Protein AF-A0A7W0IXG4-F1 (afdb_monomer_lite)

Sequence (70 aa):
MTINLQNMTTKEKLMTMELLWDDLCKNQINFASPGWHEKVLIGREKAVADGKDEFEDWEDAKNEILNRIK

Secondary structure (DSSP, 8-state):
----GGGS-HHHHHHHHHHHHHHHHHS--S-PPPHHHHHHHHHHHHHHHTTSS----HHHHHHHHHHHH-

Foldseek 3Di:
DDDPPVPDDPVRVVVVVVVVVVVCVVPVDPDDDPPVVVVVVVVVVVCVVVVNDDDDDPVVVVVVVVVVVD

Structure (mmCIF, N/CA/C/O backbone):
data_AF-A0A7W0IXG4-F1
#
_entry.id   AF-A0A7W0IXG4-F1
#
loop_
_atom_site.group_PDB
_atom_site.id
_atom_site.type_symbol
_atom_site.label_atom_id
_atom_site.label_alt_id
_atom_site.label_comp_id
_atom_site.label_asym_id
_atom_site.label_entity_id
_atom_site.label_seq_id
_atom_site.pdbx_PDB_ins_code
_atom_site.Cartn_x
_atom_site.Cartn_y
_atom_site.Cartn_z
_atom_site.occupancy
_atom_site.B_iso_or_equiv
_atom_site.auth_seq_id
_atom_site.auth_comp_id
_atom_site.auth_asym_id
_atom_site.auth_atom_id
_atom_site.pdbx_PDB_model_num
ATOM 1 N N . MET A 1 1 ? 23.129 12.498 -12.397 1.00 55.50 1 MET A N 1
ATOM 2 C CA . MET A 1 1 ? 23.187 13.082 -11.039 1.00 55.50 1 MET A CA 1
ATOM 3 C C . MET A 1 1 ? 22.873 11.981 -10.048 1.00 55.50 1 MET A C 1
ATOM 5 O O . MET A 1 1 ? 21.924 11.247 -10.287 1.00 55.50 1 MET A O 1
ATOM 9 N N . THR A 1 2 ? 23.669 11.833 -8.993 1.00 78.31 2 THR A N 1
ATOM 10 C CA . THR A 1 2 ? 23.477 10.777 -7.989 1.00 78.31 2 THR A CA 1
ATOM 11 C C . THR A 1 2 ? 22.864 11.401 -6.745 1.00 78.31 2 THR A C 1
ATOM 13 O O . THR A 1 2 ? 23.450 12.318 -6.173 1.00 78.31 2 THR A O 1
ATOM 16 N N . ILE A 1 3 ? 21.688 10.931 -6.331 1.00 82.75 3 ILE A N 1
ATOM 17 C CA . ILE A 1 3 ? 21.068 11.374 -5.079 1.00 82.75 3 ILE A CA 1
ATOM 18 C C . ILE A 1 3 ? 21.769 10.641 -3.932 1.00 82.75 3 ILE A C 1
ATOM 20 O O . ILE A 1 3 ? 21.694 9.416 -3.840 1.00 82.75 3 ILE A O 1
ATOM 24 N N . ASN A 1 4 ? 22.466 11.371 -3.058 1.00 90.62 4 ASN A N 1
ATOM 25 C CA . ASN A 1 4 ? 23.073 10.775 -1.870 1.00 90.62 4 ASN A CA 1
ATOM 26 C C . ASN A 1 4 ? 22.041 10.667 -0.740 1.00 90.62 4 ASN A C 1
ATOM 28 O O . ASN A 1 4 ? 21.915 11.556 0.101 1.00 90.62 4 ASN A O 1
ATOM 32 N N . LEU A 1 5 ? 21.329 9.541 -0.714 1.00 91.94 5 LEU A N 1
ATOM 33 C CA . LEU A 1 5 ? 20.319 9.248 0.301 1.00 91.94 5 LEU A CA 1
ATOM 34 C C . LEU A 1 5 ? 20.901 9.165 1.720 1.00 91.94 5 LEU A C 1
ATOM 36 O O . LEU A 1 5 ? 20.168 9.378 2.679 1.00 91.94 5 LEU A O 1
ATOM 40 N N . GLN A 1 6 ? 22.191 8.860 1.894 1.00 93.81 6 GLN A N 1
ATOM 41 C CA . GLN A 1 6 ? 22.771 8.713 3.236 1.00 93.81 6 GLN A CA 1
ATOM 42 C C . GLN A 1 6 ? 22.860 10.044 3.985 1.00 93.81 6 GLN A C 1
ATOM 44 O O . GLN A 1 6 ? 22.771 10.060 5.208 1.00 93.81 6 GLN A O 1
ATOM 49 N N . ASN A 1 7 ? 22.951 11.156 3.256 1.00 94.62 7 ASN A N 1
ATOM 50 C CA . ASN A 1 7 ? 23.032 12.490 3.847 1.00 94.62 7 ASN A CA 1
ATOM 51 C C . ASN A 1 7 ? 21.654 13.118 4.113 1.00 94.62 7 ASN A C 1
ATOM 53 O O . ASN A 1 7 ? 21.587 14.202 4.682 1.00 94.62 7 ASN A O 1
ATOM 57 N N . MET A 1 8 ? 20.568 12.463 3.695 1.00 95.56 8 MET A N 1
ATOM 58 C CA . MET A 1 8 ? 19.209 12.955 3.899 1.00 95.56 8 MET A CA 1
ATOM 59 C C . MET A 1 8 ? 18.660 12.517 5.255 1.00 95.56 8 MET A C 1
ATOM 61 O O . MET A 1 8 ? 18.713 11.338 5.626 1.00 95.56 8 MET A O 1
ATOM 65 N N . THR A 1 9 ? 18.025 13.454 5.947 1.00 97.25 9 THR A N 1
ATOM 66 C CA . THR A 1 9 ? 17.112 13.163 7.052 1.00 97.25 9 THR A CA 1
ATOM 67 C C . THR A 1 9 ? 15.944 12.295 6.574 1.00 97.25 9 THR A C 1
ATOM 69 O O . THR A 1 9 ? 15.600 12.259 5.389 1.00 97.25 9 THR A O 1
ATOM 72 N N . THR A 1 10 ? 15.267 11.613 7.500 1.00 97.19 10 THR A N 1
ATOM 73 C CA . THR A 1 10 ? 14.058 10.837 7.175 1.00 97.19 10 THR A CA 1
ATOM 74 C C . THR A 1 10 ? 12.993 11.697 6.491 1.00 97.19 10 THR A C 1
ATOM 76 O O . THR A 1 10 ? 12.381 11.253 5.525 1.00 97.19 10 THR A O 1
ATOM 79 N N . LYS A 1 11 ? 12.816 12.950 6.935 1.00 97.38 11 LYS A N 1
ATOM 80 C CA . LYS A 1 11 ? 11.869 13.895 6.327 1.00 97.38 11 LYS A CA 1
ATOM 81 C C . LYS A 1 11 ? 12.208 14.164 4.858 1.00 97.38 11 LYS A C 1
ATOM 83 O O . LYS A 1 11 ? 11.324 14.100 4.013 1.00 97.38 11 LYS A O 1
ATOM 88 N N . GLU A 1 12 ? 13.475 14.426 4.551 1.00 96.31 12 GLU A N 1
ATOM 89 C CA . GLU A 1 12 ? 13.926 14.692 3.178 1.00 96.31 12 GLU A CA 1
ATOM 90 C C . GLU A 1 12 ? 13.779 13.467 2.276 1.00 96.31 12 GLU A C 1
ATOM 92 O O . GLU A 1 12 ? 13.375 13.606 1.122 1.00 96.31 12 GLU A O 1
ATOM 97 N N . LYS A 1 13 ? 14.032 12.261 2.799 1.00 96.38 13 LYS A N 1
ATOM 98 C CA . LYS A 1 13 ? 13.795 11.012 2.061 1.00 96.38 13 LYS A CA 1
ATOM 99 C C . LYS A 1 13 ? 12.325 10.844 1.699 1.00 96.38 13 LYS A C 1
ATOM 101 O O . LYS A 1 13 ? 12.022 10.563 0.545 1.00 96.38 13 LYS A O 1
ATOM 106 N N . LEU A 1 14 ? 11.428 11.050 2.665 1.00 96.81 14 LEU A N 1
ATOM 107 C CA . LEU A 1 14 ? 9.985 10.953 2.438 1.00 96.81 14 LEU A CA 1
ATOM 108 C C . LEU A 1 14 ? 9.522 11.991 1.414 1.00 96.81 14 LEU A C 1
ATOM 110 O O . LEU A 1 14 ? 8.868 11.633 0.446 1.00 96.81 14 LEU A O 1
ATOM 114 N N . MET A 1 15 ? 9.943 13.251 1.552 1.00 95.94 15 MET A N 1
ATOM 115 C CA . MET A 1 15 ? 9.617 14.289 0.567 1.00 95.94 15 MET A CA 1
ATOM 116 C C . MET A 1 15 ? 10.148 13.956 -0.830 1.00 95.94 15 MET A C 1
ATOM 118 O O . MET A 1 15 ? 9.457 14.175 -1.818 1.00 95.94 15 MET A O 1
ATOM 122 N N . THR A 1 16 ? 11.360 13.409 -0.923 1.00 94.88 16 THR A N 1
ATOM 123 C CA . THR A 1 16 ? 11.936 12.984 -2.206 1.00 94.88 16 THR A CA 1
ATOM 124 C C . THR A 1 16 ? 11.118 11.851 -2.822 1.00 94.88 16 THR A C 1
ATOM 126 O O . THR A 1 16 ? 10.863 11.873 -4.021 1.00 94.88 16 THR A O 1
ATOM 129 N N . MET A 1 17 ? 10.673 10.884 -2.015 1.00 95.12 17 MET A N 1
ATOM 130 C CA . MET A 1 17 ? 9.809 9.792 -2.464 1.00 95.12 17 MET A CA 1
ATOM 131 C C . MET A 1 17 ? 8.476 10.314 -3.013 1.00 95.12 17 MET A C 1
ATOM 133 O O . MET A 1 17 ? 8.086 9.902 -4.099 1.00 95.12 17 MET A O 1
ATOM 137 N N . GLU A 1 18 ? 7.831 11.257 -2.321 1.00 95.38 18 GLU A N 1
ATOM 138 C CA . GLU A 1 18 ? 6.577 11.877 -2.775 1.00 95.38 18 GLU A CA 1
ATOM 139 C C . GLU A 1 18 ? 6.752 12.650 -4.087 1.00 95.38 18 GLU A C 1
ATOM 141 O O . GLU A 1 18 ? 5.946 12.511 -5.001 1.00 95.38 18 GLU A O 1
ATOM 146 N N . LEU A 1 19 ? 7.833 13.427 -4.219 1.00 93.69 19 LEU A N 1
ATOM 147 C CA . LEU A 1 19 ? 8.123 14.166 -5.452 1.00 93.69 19 LEU A CA 1
ATOM 148 C C . LEU A 1 19 ? 8.366 13.230 -6.638 1.00 93.69 19 LEU A C 1
ATOM 150 O O . LEU A 1 19 ? 7.886 13.492 -7.738 1.00 93.69 19 LEU A O 1
ATOM 154 N N . LEU A 1 20 ? 9.105 12.139 -6.416 1.00 91.19 20 LEU A N 1
ATOM 155 C CA . LEU A 1 20 ? 9.320 11.117 -7.438 1.00 91.19 20 LEU A CA 1
ATOM 156 C C . LEU A 1 20 ? 8.005 10.432 -7.817 1.00 91.19 20 LEU A C 1
ATOM 158 O O . LEU A 1 20 ? 7.749 10.210 -8.995 1.00 91.19 20 LEU A O 1
ATOM 162 N N . TRP A 1 21 ? 7.174 10.105 -6.828 1.00 91.81 21 TRP A N 1
ATOM 163 C CA . TRP A 1 21 ? 5.887 9.461 -7.051 1.00 91.81 21 TRP A CA 1
ATOM 164 C C . TRP A 1 21 ? 4.930 10.347 -7.859 1.00 91.81 21 TRP A C 1
ATOM 166 O O . TRP A 1 21 ? 4.373 9.897 -8.857 1.00 91.81 21 TRP A O 1
ATOM 176 N N . ASP A 1 22 ? 4.800 11.620 -7.487 1.00 90.62 22 ASP A N 1
ATOM 177 C CA . ASP A 1 22 ? 3.971 12.603 -8.193 1.00 90.62 22 ASP A CA 1
ATOM 178 C C . ASP A 1 22 ? 4.420 12.801 -9.655 1.00 90.62 22 ASP A C 1
ATOM 180 O O . ASP A 1 22 ? 3.588 12.832 -10.564 1.00 90.62 22 ASP A O 1
ATOM 184 N N . ASP A 1 23 ? 5.731 12.858 -9.914 1.00 89.56 23 ASP A N 1
ATOM 185 C CA . ASP A 1 23 ? 6.268 12.955 -11.279 1.00 89.56 23 ASP A CA 1
ATOM 186 C C . ASP A 1 23 ? 5.964 11.704 -12.128 1.00 89.56 23 ASP A C 1
ATOM 188 O O . ASP A 1 23 ? 5.524 11.818 -13.278 1.00 89.56 23 ASP A O 1
ATOM 192 N N . LEU A 1 24 ? 6.112 10.509 -11.542 1.00 86.25 24 LEU A N 1
ATOM 193 C CA . LEU A 1 24 ? 5.761 9.238 -12.187 1.00 86.25 24 LEU A CA 1
ATOM 194 C C . LEU A 1 24 ? 4.260 9.132 -12.488 1.00 86.25 24 LEU A C 1
ATOM 196 O O . LEU A 1 24 ? 3.879 8.555 -13.504 1.00 86.25 24 LEU A O 1
ATOM 200 N N . CYS A 1 25 ? 3.394 9.687 -11.638 1.00 85.56 25 CYS A N 1
ATOM 201 C CA . CYS A 1 25 ? 1.951 9.699 -11.883 1.00 85.56 25 CYS A CA 1
ATOM 202 C C . CYS A 1 25 ? 1.549 10.656 -13.015 1.00 85.56 25 CYS A C 1
ATOM 204 O O . CYS A 1 25 ? 0.616 10.359 -13.763 1.00 85.56 25 CYS A O 1
ATOM 206 N N . LYS A 1 26 ? 2.238 11.796 -13.150 1.00 84.06 26 LYS A N 1
ATOM 207 C CA . LYS A 1 26 ? 1.970 12.801 -14.196 1.00 84.06 26 LYS A CA 1
ATOM 208 C C . LYS A 1 26 ? 2.373 12.319 -15.578 1.00 84.06 26 LYS A C 1
ATOM 210 O O . LYS A 1 26 ? 1.657 12.544 -16.552 1.00 84.06 26 LYS A O 1
ATOM 215 N N . ASN A 1 27 ? 3.507 11.639 -15.655 1.00 69.25 27 ASN A N 1
ATOM 216 C CA . ASN A 1 27 ? 3.972 11.013 -16.873 1.00 69.25 27 ASN A CA 1
ATOM 217 C C . ASN A 1 27 ? 3.606 9.533 -16.791 1.00 69.25 27 ASN A C 1
ATOM 219 O O . ASN A 1 27 ? 4.449 8.731 -16.398 1.00 69.25 27 ASN A O 1
ATOM 223 N N . GLN A 1 28 ? 2.374 9.166 -17.183 1.00 64.31 28 GLN A N 1
ATOM 224 C CA . GLN A 1 28 ? 2.023 7.775 -17.517 1.00 64.31 28 GLN A CA 1
ATOM 225 C C . GLN A 1 28 ? 2.859 7.331 -18.732 1.00 64.31 28 GLN A C 1
ATOM 227 O O . GLN A 1 28 ? 2.380 7.166 -19.850 1.00 64.31 28 GLN A O 1
ATOM 232 N N . ILE A 1 29 ? 4.166 7.202 -18.516 1.00 59.44 29 ILE A N 1
ATOM 233 C CA . ILE A 1 29 ? 5.115 6.526 -19.379 1.00 59.44 29 ILE A CA 1
ATOM 234 C C . ILE A 1 29 ? 4.541 5.130 -19.580 1.00 59.44 29 ILE A C 1
ATOM 236 O O . ILE A 1 29 ? 3.968 4.583 -18.641 1.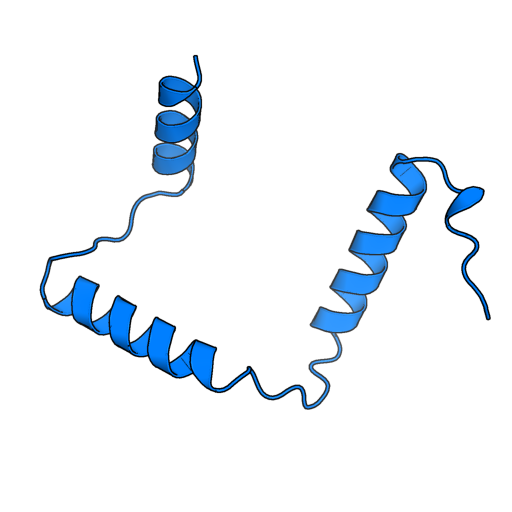00 59.44 29 ILE A O 1
ATOM 240 N N . ASN A 1 30 ? 4.682 4.594 -20.795 1.00 67.56 30 ASN A N 1
ATOM 241 C CA . ASN A 1 30 ? 4.248 3.275 -21.277 1.00 67.56 30 ASN A CA 1
ATOM 242 C C . ASN A 1 30 ? 4.699 2.095 -20.386 1.00 67.56 30 ASN A C 1
ATOM 244 O O . ASN A 1 30 ? 5.429 1.204 -20.819 1.00 67.56 30 ASN A O 1
ATOM 248 N N . PHE A 1 31 ? 4.290 2.077 -19.127 1.00 74.38 31 PHE A N 1
ATOM 249 C CA . PHE A 1 31 ? 4.547 1.026 -18.177 1.00 74.38 31 PHE A CA 1
ATOM 250 C C . PHE A 1 31 ? 3.316 0.141 -18.179 1.00 74.38 31 PHE A C 1
ATOM 252 O O . PHE A 1 31 ? 2.305 0.424 -17.535 1.00 74.38 31 PHE A O 1
ATOM 259 N N . ALA A 1 32 ? 3.392 -0.923 -18.974 1.00 81.00 32 ALA A N 1
ATOM 260 C CA . ALA A 1 32 ? 2.383 -1.959 -18.931 1.00 81.00 32 ALA A CA 1
ATOM 261 C C . ALA A 1 32 ? 2.359 -2.542 -17.516 1.00 81.00 32 ALA A C 1
ATOM 263 O O . ALA A 1 32 ? 3.392 -2.971 -16.992 1.00 81.00 32 ALA A O 1
ATOM 264 N N . SER A 1 33 ? 1.174 -2.561 -16.905 1.00 84.38 33 SER A N 1
ATOM 265 C CA . SER A 1 33 ? 0.988 -3.273 -15.645 1.00 84.38 33 SER A CA 1
ATOM 266 C C . SER A 1 33 ? 1.453 -4.724 -15.819 1.00 84.38 33 SER A C 1
ATOM 268 O O . SER A 1 33 ? 1.150 -5.338 -16.848 1.00 84.38 33 SER A O 1
ATOM 270 N N . PRO A 1 34 ? 2.185 -5.299 -14.851 1.00 90.88 34 PRO A N 1
ATOM 271 C CA . PRO A 1 34 ? 2.561 -6.703 -14.901 1.00 90.88 34 PRO A CA 1
ATOM 272 C C . PRO A 1 34 ? 1.332 -7.591 -15.132 1.00 90.88 34 PRO A C 1
ATOM 274 O O . PRO A 1 34 ? 0.303 -7.397 -14.491 1.00 90.88 34 PRO A O 1
ATOM 277 N N . GLY A 1 35 ? 1.437 -8.616 -15.982 1.00 92.25 35 GLY A N 1
ATOM 278 C CA . GLY A 1 35 ? 0.283 -9.455 -16.355 1.00 92.25 35 GLY A CA 1
ATOM 279 C C . GLY A 1 35 ? -0.385 -10.212 -15.195 1.00 92.25 35 GLY A C 1
ATOM 280 O O . GLY A 1 35 ? -1.480 -10.746 -15.345 1.00 92.25 35 GLY A O 1
ATOM 281 N N . TRP A 1 36 ? 0.240 -10.271 -14.017 1.00 95.94 36 TRP A N 1
ATOM 282 C CA . TRP A 1 36 ? -0.410 -10.809 -12.822 1.00 95.94 36 TRP A CA 1
ATOM 283 C C . TRP A 1 36 ? -1.450 -9.847 -12.223 1.00 95.94 36 TRP A C 1
ATOM 285 O O . TRP A 1 36 ? -2.379 -10.324 -11.577 1.00 95.94 36 TRP A O 1
ATOM 295 N N . HIS A 1 37 ? -1.344 -8.533 -12.466 1.00 94.31 37 HIS A N 1
ATOM 296 C CA . HIS A 1 37 ? -2.311 -7.537 -11.983 1.00 94.31 37 HIS A CA 1
ATOM 297 C C . HIS A 1 37 ? -3.708 -7.831 -12.529 1.00 94.31 37 HIS A C 1
ATOM 299 O O . HIS A 1 37 ? -4.665 -7.881 -11.765 1.00 94.31 37 HIS A O 1
ATOM 305 N N . GLU A 1 38 ? -3.811 -8.093 -13.834 1.00 94.44 38 GLU A N 1
ATOM 306 C CA . GLU A 1 38 ? -5.070 -8.446 -14.495 1.00 94.44 38 GLU A CA 1
ATOM 307 C C . GLU A 1 38 ? -5.695 -9.699 -13.871 1.00 94.44 38 GLU A C 1
ATOM 309 O O . GLU A 1 38 ? -6.869 -9.703 -13.515 1.00 94.44 38 GLU A O 1
ATOM 314 N N . LYS A 1 39 ? -4.896 -10.750 -13.657 1.00 96.94 39 LYS A N 1
ATOM 315 C CA . LYS A 1 39 ? -5.380 -11.998 -13.047 1.00 96.94 39 LYS A CA 1
ATOM 316 C C . LYS A 1 39 ? -5.939 -11.775 -11.642 1.00 96.94 39 LYS A C 1
ATOM 318 O O . LYS A 1 39 ? -6.962 -12.361 -11.294 1.00 96.94 39 LYS A O 1
ATOM 323 N N . VAL A 1 40 ? -5.272 -10.944 -10.838 1.00 97.19 40 VAL A N 1
ATOM 324 C CA . VAL A 1 40 ? -5.737 -10.590 -9.490 1.00 97.19 40 VAL A CA 1
ATOM 325 C C . VAL A 1 40 ? -7.016 -9.762 -9.560 1.00 97.19 40 VAL A C 1
ATOM 327 O O . VAL A 1 40 ? -7.946 -10.043 -8.807 1.00 97.19 40 VAL A O 1
ATOM 330 N N . LEU A 1 41 ? -7.084 -8.784 -10.467 1.00 96.56 41 LEU A N 1
ATOM 331 C CA . LEU A 1 41 ? -8.264 -7.943 -10.653 1.00 96.56 41 LEU A CA 1
ATOM 332 C C . LEU A 1 41 ? -9.488 -8.784 -11.034 1.00 96.56 41 LEU A C 1
ATOM 334 O O . LEU A 1 41 ? -10.482 -8.742 -10.318 1.00 96.56 41 LEU A O 1
ATOM 338 N N . ILE A 1 42 ? -9.372 -9.631 -12.061 1.00 97.44 42 ILE A N 1
ATOM 339 C CA . ILE A 1 42 ? -10.445 -10.544 -12.492 1.00 97.44 42 ILE A CA 1
ATOM 340 C C . ILE A 1 42 ? -10.899 -11.444 -11.334 1.00 97.44 42 ILE A C 1
ATOM 342 O O . ILE A 1 42 ? -12.094 -11.666 -11.139 1.00 97.44 42 ILE A O 1
ATOM 346 N N . GLY A 1 43 ? -9.953 -11.970 -10.548 1.00 97.88 43 GLY A N 1
ATOM 347 C CA . GLY A 1 43 ? -10.265 -12.794 -9.381 1.00 97.88 43 GLY A CA 1
ATOM 348 C C . GLY A 1 43 ? -11.101 -12.050 -8.334 1.00 97.88 43 GLY A C 1
ATOM 349 O O . GLY A 1 43 ? -12.081 -12.605 -7.839 1.00 97.88 43 GLY A O 1
ATOM 350 N N . ARG A 1 44 ? -10.747 -10.793 -8.037 1.00 97.19 44 ARG A N 1
ATOM 351 C CA . ARG A 1 44 ? -11.466 -9.937 -7.078 1.00 97.19 44 ARG A CA 1
ATOM 352 C C . ARG A 1 44 ? -12.838 -9.520 -7.592 1.00 97.19 44 ARG A C 1
ATOM 354 O O . ARG A 1 44 ? -13.817 -9.637 -6.866 1.00 97.19 44 ARG A O 1
ATOM 361 N N . GLU A 1 45 ? -12.934 -9.111 -8.854 1.00 97.56 45 GLU A N 1
ATOM 362 C CA . GLU A 1 45 ? -14.215 -8.761 -9.483 1.00 97.56 45 GLU A CA 1
ATOM 363 C C . GLU A 1 45 ? -15.187 -9.943 -9.453 1.00 97.56 45 GLU A C 1
ATOM 365 O O . GLU A 1 45 ? -16.360 -9.783 -9.113 1.00 97.56 45 GLU A O 1
ATOM 370 N N . LYS A 1 46 ? -14.690 -11.156 -9.728 1.00 98.19 46 LYS A N 1
ATOM 371 C CA . LYS A 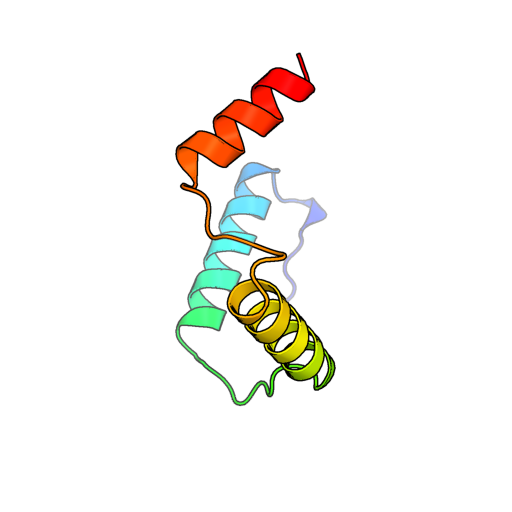1 46 ? -15.491 -12.373 -9.605 1.00 98.19 46 LYS A CA 1
ATOM 372 C C . LYS A 1 46 ? -15.912 -12.653 -8.162 1.00 98.19 46 LYS A C 1
ATOM 374 O O . LYS A 1 46 ? -17.046 -13.068 -7.951 1.00 98.19 46 LYS A O 1
ATOM 379 N N . ALA A 1 47 ? -15.031 -12.468 -7.182 1.00 98.12 47 ALA A N 1
ATOM 380 C CA . ALA A 1 47 ? -15.371 -12.689 -5.779 1.00 98.12 47 ALA A CA 1
ATOM 381 C C . ALA A 1 47 ? -16.483 -11.740 -5.309 1.00 98.12 47 ALA A C 1
ATOM 383 O O . ALA A 1 47 ? -17.424 -12.198 -4.663 1.00 98.12 47 ALA A O 1
ATOM 384 N N . VAL A 1 48 ? -16.437 -10.471 -5.723 1.00 97.81 48 VAL A N 1
ATOM 385 C CA . VAL A 1 48 ? -17.508 -9.498 -5.463 1.00 97.81 48 VAL A CA 1
ATOM 386 C C . VAL A 1 48 ? -18.810 -9.907 -6.155 1.00 97.81 48 VAL A C 1
ATOM 388 O O . VAL A 1 48 ? -19.863 -9.939 -5.524 1.00 97.81 48 VAL A O 1
ATOM 391 N N . ALA A 1 49 ? -18.753 -10.291 -7.435 1.00 97.25 49 ALA A N 1
ATOM 392 C CA . ALA A 1 49 ? -19.935 -10.739 -8.176 1.00 97.25 49 ALA A CA 1
ATOM 393 C C . ALA A 1 49 ? -20.565 -12.022 -7.595 1.00 97.25 49 ALA A C 1
ATOM 395 O O . ALA A 1 49 ? -21.784 -12.181 -7.622 1.00 97.25 49 ALA A O 1
ATOM 396 N N . ASP A 1 50 ? -19.742 -12.924 -7.054 1.00 97.81 50 ASP A N 1
ATOM 397 C CA . ASP A 1 50 ? -20.171 -14.151 -6.377 1.00 97.81 50 ASP A CA 1
ATOM 398 C C . ASP A 1 50 ? -20.636 -13.892 -4.918 1.00 97.81 50 ASP A C 1
ATOM 400 O O . ASP A 1 50 ? -21.034 -14.841 -4.240 1.00 97.81 50 ASP A O 1
ATOM 404 N N . GLY A 1 51 ? -20.557 -12.652 -4.412 1.00 97.12 51 GLY A N 1
ATOM 405 C CA . GLY A 1 51 ? -20.920 -12.278 -3.036 1.00 97.12 51 GLY A CA 1
ATOM 406 C C . GLY A 1 51 ? -19.959 -12.792 -1.957 1.00 97.12 51 GLY A C 1
ATOM 407 O O . GLY A 1 51 ? -20.354 -12.948 -0.804 1.00 97.12 51 GLY A O 1
ATOM 408 N N . LYS A 1 52 ? -18.719 -13.121 -2.332 1.00 97.31 52 LYS A N 1
ATOM 409 C CA . LYS A 1 52 ? -17.663 -13.598 -1.421 1.00 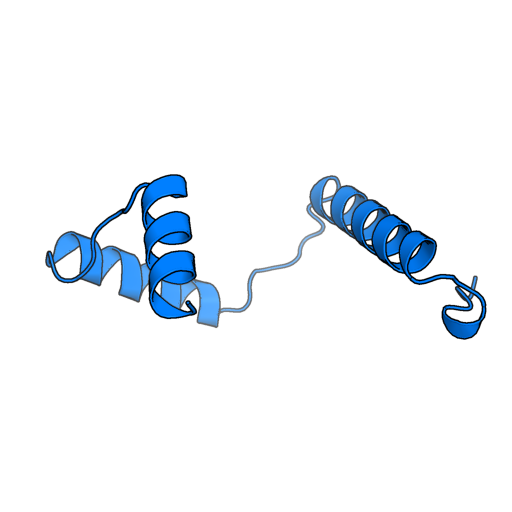97.31 52 LYS A CA 1
ATOM 410 C C . LYS A 1 52 ? -16.823 -12.465 -0.841 1.00 97.31 52 LYS A C 1
ATOM 412 O O . LYS A 1 52 ? -16.296 -12.634 0.250 1.00 97.31 52 LYS A O 1
ATOM 417 N N . ASP A 1 53 ? -16.723 -11.363 -1.579 1.00 96.62 53 ASP A N 1
ATOM 418 C CA . ASP A 1 53 ? -16.065 -10.126 -1.169 1.00 96.62 53 ASP A CA 1
ATOM 419 C C . ASP A 1 53 ? -17.060 -8.964 -1.292 1.00 96.62 53 ASP A C 1
ATOM 421 O O . ASP A 1 53 ? -17.974 -8.998 -2.120 1.00 96.62 53 ASP A O 1
ATOM 425 N N . GLU A 1 54 ? -16.857 -7.912 -0.505 1.00 94.62 54 GLU A N 1
ATOM 426 C CA . GLU A 1 54 ? -17.646 -6.684 -0.565 1.00 94.62 54 GLU A CA 1
ATOM 427 C C . GLU A 1 54 ? -16.755 -5.445 -0.469 1.00 94.62 54 GLU A C 1
ATOM 429 O O . GLU A 1 54 ? -15.595 -5.513 -0.058 1.00 94.62 54 GLU A O 1
ATOM 434 N N . PHE A 1 55 ? -17.293 -4.306 -0.903 1.00 94.62 55 PHE A N 1
ATOM 435 C CA . PHE A 1 55 ? -16.636 -3.023 -0.699 1.00 94.62 55 PHE A CA 1
ATOM 436 C C . PHE A 1 55 ? -16.949 -2.522 0.706 1.00 94.62 55 PHE A C 1
ATOM 438 O O . PHE A 1 55 ? -18.113 -2.453 1.093 1.00 94.62 55 PHE A O 1
ATOM 445 N N . GLU A 1 56 ? -15.909 -2.127 1.426 1.00 94.56 56 GLU A N 1
ATOM 446 C CA . GLU A 1 56 ? -16.016 -1.517 2.745 1.00 94.56 56 GLU A CA 1
ATOM 447 C C . GLU A 1 56 ? -15.657 -0.032 2.662 1.00 94.56 56 GLU A C 1
ATOM 449 O O . GLU A 1 56 ? -14.827 0.378 1.838 1.00 94.56 56 GLU A O 1
ATOM 454 N N . ASP A 1 57 ? -16.281 0.779 3.516 1.00 97.06 57 ASP A N 1
ATOM 455 C CA . ASP A 1 57 ? -15.850 2.158 3.698 1.00 97.06 57 ASP A CA 1
ATOM 456 C C . ASP A 1 57 ? -14.427 2.200 4.271 1.00 97.06 57 ASP A C 1
ATOM 458 O O . ASP A 1 57 ? -14.038 1.425 5.147 1.00 97.06 57 ASP A O 1
ATOM 462 N N . TRP A 1 58 ? -13.620 3.123 3.759 1.00 96.19 58 TRP A N 1
ATOM 463 C CA . TRP A 1 58 ? -12.211 3.187 4.118 1.00 96.19 58 TRP A CA 1
ATOM 464 C C . TRP A 1 58 ? -11.972 3.596 5.575 1.00 96.19 58 TRP A C 1
ATOM 466 O O . TRP A 1 58 ? -11.020 3.116 6.197 1.00 96.19 58 TRP A O 1
ATOM 476 N N . GLU A 1 59 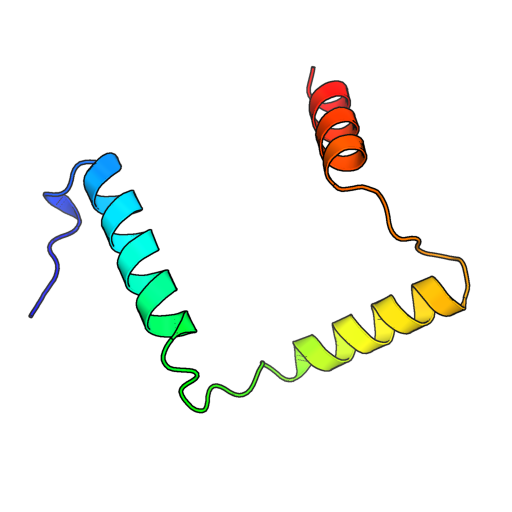? -12.798 4.484 6.128 1.00 96.88 59 GLU A N 1
ATOM 477 C CA . GLU A 1 59 ? -12.666 4.885 7.527 1.00 96.88 59 GLU A CA 1
ATOM 478 C C . GLU A 1 59 ? -13.129 3.770 8.467 1.00 96.88 59 GLU A C 1
ATOM 480 O O . G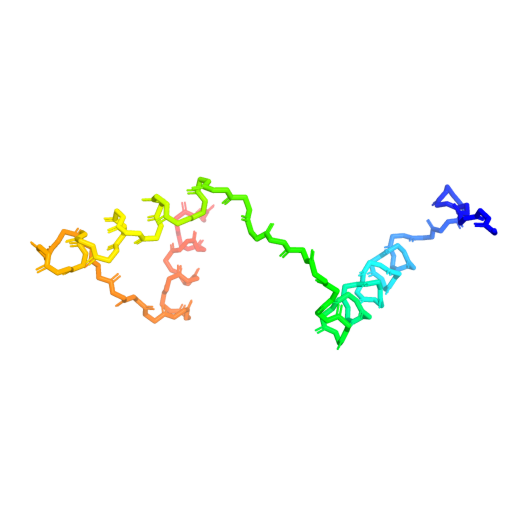LU A 1 59 ? -12.493 3.549 9.501 1.00 96.88 59 GLU A O 1
ATOM 485 N N . ASP A 1 60 ? -14.150 3.003 8.082 1.00 96.62 60 ASP A N 1
ATOM 486 C CA . ASP A 1 60 ? -14.588 1.824 8.836 1.00 96.62 60 ASP A CA 1
ATOM 487 C C . ASP A 1 60 ? -13.494 0.746 8.869 1.00 96.62 60 ASP A C 1
ATOM 489 O O . ASP A 1 60 ? -13.071 0.336 9.958 1.00 96.62 60 ASP A O 1
ATOM 493 N N . ALA A 1 61 ? -12.920 0.405 7.710 1.00 96.12 61 ALA A N 1
ATOM 494 C CA . ALA A 1 61 ? -11.822 -0.558 7.603 1.00 96.12 61 ALA A CA 1
ATOM 495 C C . ALA A 1 61 ? -10.606 -0.151 8.461 1.00 96.12 61 ALA A C 1
ATOM 497 O O . ALA A 1 61 ? -10.019 -0.958 9.190 1.00 96.12 61 ALA A O 1
ATOM 498 N N . LYS A 1 62 ? -10.219 1.132 8.423 1.00 96.12 62 LYS A N 1
ATOM 499 C CA . LYS A 1 62 ? -9.136 1.673 9.265 1.00 96.12 62 LYS A CA 1
ATOM 500 C C . LYS A 1 62 ? -9.433 1.527 10.751 1.00 96.12 62 LYS 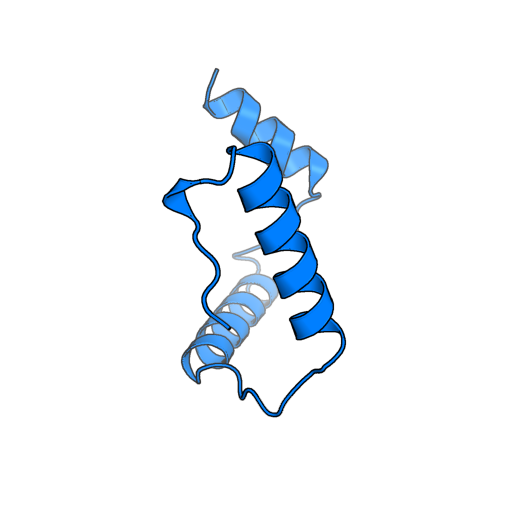A C 1
ATOM 502 O O . LYS A 1 62 ? -8.548 1.126 11.512 1.00 96.12 62 LYS A O 1
ATOM 507 N N . ASN A 1 63 ? -10.643 1.894 11.169 1.00 96.56 63 ASN A N 1
ATOM 508 C CA . ASN A 1 63 ? -11.058 1.810 12.564 1.00 96.56 63 ASN A CA 1
ATOM 509 C C . ASN A 1 63 ? -11.036 0.359 13.049 1.00 96.56 63 ASN A C 1
ATOM 511 O O . ASN A 1 63 ? -10.557 0.091 14.153 1.00 96.56 63 ASN A O 1
ATOM 515 N N . GLU A 1 64 ? -11.484 -0.581 12.217 1.00 95.62 64 GLU A N 1
ATOM 516 C CA . GLU A 1 64 ? -11.440 -2.005 12.526 1.00 95.62 64 GLU A CA 1
ATOM 517 C C . GLU A 1 64 ? -10.000 -2.502 12.722 1.00 95.62 64 GLU A C 1
ATOM 519 O O . GLU A 1 64 ? -9.679 -3.092 13.758 1.00 95.62 64 GLU A O 1
ATOM 524 N N . ILE A 1 65 ? -9.104 -2.205 11.773 1.00 95.88 65 ILE A N 1
ATOM 525 C CA . ILE A 1 65 ? -7.681 -2.568 11.855 1.00 95.88 65 ILE A CA 1
ATOM 526 C C . ILE A 1 65 ? -7.049 -1.985 13.123 1.00 95.88 65 ILE A C 1
ATOM 528 O O . ILE A 1 65 ? -6.358 -2.695 13.854 1.00 95.88 65 ILE A O 1
ATOM 532 N N . LEU A 1 66 ? -7.306 -0.707 13.415 1.00 95.88 66 LEU A N 1
ATOM 533 C CA . LEU A 1 66 ? -6.779 -0.045 14.605 1.00 95.88 66 LEU A CA 1
ATOM 534 C C . LEU A 1 66 ? -7.279 -0.710 15.893 1.00 95.88 66 LEU A C 1
ATOM 536 O O . LEU A 1 66 ? -6.504 -0.874 16.834 1.00 95.88 66 LEU A O 1
ATOM 540 N N . ASN A 1 67 ? -8.554 -1.098 15.943 1.00 96.00 67 ASN A N 1
ATOM 541 C CA . ASN A 1 67 ? -9.135 -1.776 17.099 1.00 96.00 67 ASN A CA 1
ATOM 542 C C . ASN A 1 67 ? -8.582 -3.192 17.291 1.00 96.00 67 ASN A C 1
ATOM 544 O O . ASN A 1 67 ? -8.456 -3.626 18.428 1.00 96.00 67 ASN A O 1
ATOM 548 N N . ARG A 1 68 ? -8.212 -3.894 16.213 1.00 94.81 68 ARG A N 1
ATOM 549 C CA . ARG A 1 68 ? -7.601 -5.235 16.278 1.00 94.81 68 ARG A CA 1
ATOM 550 C C . ARG A 1 68 ? -6.145 -5.229 16.764 1.00 94.81 68 ARG A C 1
ATOM 552 O O . ARG A 1 68 ? -5.645 -6.275 17.166 1.00 94.81 68 ARG A O 1
ATOM 559 N N . ILE A 1 69 ? -5.454 -4.090 16.675 1.00 93.75 69 ILE A N 1
ATOM 560 C CA . ILE A 1 69 ? -4.038 -3.943 17.065 1.00 93.75 69 ILE A CA 1
ATOM 561 C C . ILE A 1 69 ? -3.887 -3.382 18.496 1.00 93.75 69 ILE A C 1
ATOM 563 O O . ILE A 1 69 ? -2.800 -3.457 19.069 1.00 93.75 69 ILE A O 1
ATOM 567 N N . LYS A 1 70 ? -4.957 -2.823 19.073 1.00 67.88 70 LYS A N 1
ATOM 568 C CA . LYS A 1 70 ? -5.005 -2.393 20.481 1.00 67.88 70 LYS A CA 1
ATOM 569 C C . LYS A 1 70 ? -5.209 -3.577 21.419 1.00 67.88 70 LYS A C 1
ATOM 571 O O . LYS A 1 70 ? -4.611 -3.524 22.515 1.00 67.88 70 LYS A O 1
#

Radius of gyration: 18.85 Å; chains: 1; bounding box: 44×29×42 Å

pLDDT: mean 91.24, std 9.74, range [55.5, 98.19]